Protein AF-A0A7S4L7W8-F1 (afdb_monomer_lite)

Organism: Guillardia theta (NCBI:txid55529)

Radius of gyration: 20.81 Å; chains: 1; bounding box: 38×52×57 Å

pLDDT: mean 88.27, std 12.16, range [54.72, 97.62]

InterPro domains:
  IPR029052 Metallo-dependent phosphatase-like [G3DSA:3.60.21.10] (4-66)
  IPR029052 Metallo-dependent phosphatase-like [SSF56300] (5-104)

Structure (mmCIF, N/CA/C/O backbone):
data_AF-A0A7S4L7W8-F1
#
_entry.id   AF-A0A7S4L7W8-F1
#
loop_
_atom_site.group_PDB
_atom_site.id
_atom_site.type_symbol
_atom_site.label_atom_id
_atom_site.label_alt_id
_atom_site.label_comp_id
_atom_site.label_asym_id
_atom_site.label_entity_id
_atom_site.label_seq_id
_atom_site.pdbx_PDB_ins_code
_atom_site.Cartn_x
_atom_site.Cartn_y
_atom_site.Cartn_z
_atom_site.occupancy
_atom_site.B_iso_or_equiv
_atom_site.auth_seq_id
_atom_site.auth_comp_id
_atom_site.auth_asym_id
_atom_site.auth_atom_id
_atom_site.pdbx_PDB_model_num
ATOM 1 N N . ALA A 1 1 ? -21.582 14.129 25.337 1.00 59.06 1 ALA A N 1
ATOM 2 C CA . ALA A 1 1 ? -20.144 13.878 25.137 1.00 59.06 1 ALA A CA 1
ATOM 3 C C . ALA A 1 1 ? -19.888 13.841 23.642 1.00 59.06 1 ALA A C 1
ATOM 5 O O . ALA A 1 1 ? -20.719 13.287 22.929 1.00 59.06 1 ALA A O 1
ATOM 6 N N . ASP A 1 2 ? -18.799 14.449 23.181 1.00 71.62 2 ASP A N 1
ATOM 7 C CA . ASP A 1 2 ? -18.376 14.362 21.783 1.00 71.62 2 ASP A CA 1
ATOM 8 C C . ASP A 1 2 ? -17.737 12.982 21.567 1.00 71.62 2 ASP A C 1
ATOM 10 O O . ASP A 1 2 ? -16.686 12.681 22.136 1.00 71.62 2 ASP A O 1
ATOM 14 N N . ILE A 1 3 ? -18.416 12.107 20.824 1.00 76.69 3 ILE A N 1
ATOM 15 C CA . ILE A 1 3 ? -17.947 10.745 20.534 1.00 76.69 3 ILE A CA 1
ATOM 16 C C . ILE A 1 3 ? -17.261 10.769 19.157 1.00 76.69 3 ILE A C 1
ATOM 18 O O . ILE A 1 3 ? -17.873 11.263 18.204 1.00 76.69 3 ILE A O 1
ATOM 22 N N . PRO A 1 4 ? -16.014 10.275 19.021 1.00 86.19 4 PRO A N 1
ATOM 23 C CA . PRO A 1 4 ? -15.338 10.199 17.728 1.00 86.19 4 PRO A CA 1
ATOM 24 C C . PRO A 1 4 ? -16.124 9.333 16.735 1.00 86.19 4 PRO A C 1
ATOM 26 O O . PRO A 1 4 ? -16.755 8.345 17.110 1.00 86.19 4 PRO A O 1
ATOM 29 N N . VAL A 1 5 ? -16.076 9.700 15.453 1.00 89.56 5 VAL A N 1
ATOM 30 C CA . VAL A 1 5 ? -16.784 8.974 14.390 1.00 89.56 5 VAL A CA 1
ATOM 31 C C . VAL A 1 5 ? -15.781 8.189 13.558 1.00 89.56 5 VAL A C 1
ATOM 33 O O . VAL A 1 5 ? -14.915 8.782 12.915 1.00 89.56 5 VAL A O 1
ATOM 36 N N . TYR A 1 6 ? -15.944 6.868 13.524 1.00 92.81 6 TYR A N 1
ATOM 37 C CA . TYR A 1 6 ? -15.189 5.956 12.665 1.00 92.81 6 TYR A CA 1
ATOM 38 C C . TYR A 1 6 ? -16.113 5.417 11.577 1.00 92.81 6 TYR A C 1
ATOM 40 O O . TYR A 1 6 ? -17.216 4.961 11.876 1.00 92.81 6 TYR A O 1
ATOM 48 N N . THR A 1 7 ? -15.705 5.495 10.312 1.00 92.94 7 THR A N 1
ATOM 49 C CA . THR A 1 7 ? -16.585 5.155 9.184 1.00 92.94 7 THR A CA 1
ATOM 50 C C . THR A 1 7 ? -15.833 4.522 8.010 1.00 92.94 7 THR A C 1
ATOM 52 O O . THR A 1 7 ? -14.621 4.678 7.872 1.00 92.94 7 THR A O 1
ATOM 55 N N . GLY A 1 8 ? -16.566 3.790 7.167 1.00 91.25 8 GLY A N 1
ATOM 56 C CA . GLY A 1 8 ? -16.086 3.201 5.912 1.00 91.25 8 GLY A CA 1
ATOM 57 C C . GLY A 1 8 ? -16.386 4.083 4.692 1.00 91.25 8 GLY A C 1
ATOM 58 O O . GLY A 1 8 ? -16.549 5.289 4.835 1.00 91.25 8 GLY A O 1
ATOM 59 N N . HIS A 1 9 ? -16.510 3.472 3.507 1.00 91.69 9 HIS A N 1
ATOM 60 C CA . HIS A 1 9 ? -16.715 4.083 2.174 1.00 91.69 9 HIS A CA 1
ATOM 61 C C . HIS A 1 9 ? -15.433 4.475 1.427 1.00 91.69 9 HIS A C 1
ATOM 63 O O . HIS A 1 9 ? -15.219 3.990 0.319 1.00 91.69 9 HIS A O 1
ATOM 69 N N . TYR A 1 10 ? -14.553 5.289 2.016 1.00 92.25 10 TYR A N 1
ATOM 70 C CA . TYR A 1 10 ? -13.229 5.520 1.425 1.00 92.25 10 TYR A CA 1
ATOM 71 C C . TYR A 1 10 ? -12.262 4.412 1.830 1.00 92.25 10 TYR A C 1
ATOM 73 O O . TYR A 1 10 ? -12.216 4.022 2.993 1.00 92.25 10 TYR A O 1
ATOM 81 N N . HIS A 1 11 ? -11.492 3.915 0.861 1.00 94.19 11 HIS A N 1
ATOM 82 C CA . HIS A 1 11 ? -10.579 2.785 1.059 1.00 94.19 11 HIS A CA 1
ATOM 83 C C . HIS A 1 11 ? -9.226 3.209 1.635 1.00 94.19 11 HIS A C 1
ATOM 85 O O . HIS A 1 11 ? -8.558 2.414 2.298 1.00 94.19 11 HIS A O 1
ATOM 91 N N . ARG A 1 12 ? -8.848 4.474 1.432 1.00 93.44 12 ARG A N 1
ATOM 92 C CA . ARG A 1 12 ? -7.691 5.082 2.077 1.00 93.44 12 ARG A CA 1
ATOM 93 C C . ARG A 1 12 ? -8.033 5.445 3.522 1.00 93.44 12 ARG A C 1
ATOM 95 O O . ARG A 1 12 ? -8.962 6.236 3.726 1.00 93.44 12 ARG A O 1
ATOM 102 N N . PRO A 1 13 ? -7.279 4.951 4.513 1.00 93.44 13 PRO A N 1
ATOM 103 C CA . PRO A 1 13 ? -7.436 5.427 5.874 1.00 93.44 13 PRO A CA 1
ATOM 104 C C . PRO A 1 13 ? -7.033 6.904 5.988 1.00 93.44 13 PRO A C 1
ATOM 106 O O . PRO A 1 13 ? -5.972 7.314 5.513 1.00 93.44 13 PRO A O 1
ATOM 109 N N . GLN A 1 14 ? -7.891 7.731 6.586 1.00 92.12 14 GLN A N 1
ATOM 110 C CA . GLN A 1 14 ? -7.652 9.174 6.706 1.00 92.12 14 GLN A CA 1
ATOM 111 C C . GLN A 1 14 ? -8.498 9.814 7.808 1.00 92.12 14 GLN A C 1
ATOM 113 O O . GLN A 1 14 ? -9.630 9.405 8.063 1.00 92.12 14 GLN A O 1
ATOM 118 N N . LYS A 1 15 ? -7.965 10.866 8.435 1.00 90.56 15 LYS A N 1
ATOM 119 C CA . LYS A 1 15 ? -8.682 11.689 9.418 1.00 90.56 15 LYS A CA 1
ATOM 120 C C . LYS A 1 15 ? -9.109 12.994 8.757 1.00 90.56 15 LYS A C 1
ATOM 122 O O . LYS A 1 15 ? -8.267 13.733 8.253 1.00 90.56 15 LYS A O 1
ATOM 127 N N . LEU A 1 16 ? -10.408 13.272 8.768 1.00 87.06 16 LEU A N 1
ATOM 128 C CA . LEU A 1 16 ? -10.965 14.551 8.352 1.00 87.06 16 LEU A CA 1
ATOM 129 C C . LEU A 1 16 ? -11.270 15.386 9.589 1.00 87.06 16 LEU A C 1
ATOM 131 O O . LEU A 1 16 ? -12.006 14.963 10.482 1.00 87.06 16 LEU A O 1
ATOM 135 N N . TRP A 1 17 ? -10.714 16.588 9.611 1.00 78.19 17 TRP A N 1
ATOM 136 C CA . TRP A 1 17 ? -11.044 17.605 10.596 1.00 78.19 17 TRP A CA 1
ATOM 137 C C . TRP A 1 17 ? -12.116 18.514 10.000 1.00 78.19 17 TRP A C 1
ATOM 139 O O . TRP A 1 17 ? -12.048 18.851 8.815 1.00 78.19 17 TRP A O 1
ATOM 149 N N . GLY A 1 18 ? -13.118 18.882 10.802 1.00 65.31 18 GLY A N 1
ATOM 150 C CA . GLY A 1 18 ? -14.121 19.861 10.387 1.00 65.31 18 GLY A CA 1
ATOM 151 C C . GLY A 1 18 ? -13.451 21.163 9.937 1.00 65.31 18 GLY A C 1
ATOM 152 O O . GLY A 1 18 ? -12.423 21.569 10.483 1.00 65.31 18 GLY A O 1
ATOM 153 N N . THR A 1 19 ? -14.009 21.820 8.920 1.00 56.47 19 THR A N 1
ATOM 154 C CA . THR A 1 19 ? -13.596 23.186 8.568 1.00 56.47 19 THR A CA 1
ATOM 155 C C . THR A 1 19 ? -14.124 24.165 9.620 1.00 56.47 19 THR A C 1
ATOM 157 O O . THR A 1 19 ? -15.011 23.823 10.396 1.00 56.47 19 THR A O 1
ATOM 160 N N . ALA A 1 20 ? -13.636 25.409 9.644 1.00 54.72 20 ALA A N 1
ATOM 161 C CA . ALA A 1 20 ? -14.090 26.435 10.596 1.00 54.72 20 ALA A CA 1
ATOM 162 C C . ALA A 1 20 ? -15.618 26.711 10.572 1.00 54.72 20 ALA A C 1
ATOM 164 O O . ALA A 1 20 ? -16.141 27.348 11.484 1.00 54.72 20 ALA A O 1
ATOM 165 N N . HIS A 1 21 ? -16.333 26.229 9.548 1.00 54.75 21 HIS A N 1
ATOM 166 C CA . HIS A 1 21 ? -17.791 26.316 9.412 1.00 54.75 21 HIS A CA 1
ATOM 167 C C . HIS A 1 21 ? -18.535 25.023 9.793 1.00 54.75 21 HIS A C 1
ATOM 169 O O . HIS A 1 21 ? -19.767 25.016 9.825 1.00 54.75 21 HIS A O 1
ATOM 175 N N . ASP A 1 22 ? -17.822 23.935 10.087 1.00 58.97 22 ASP A N 1
ATOM 176 C CA . ASP A 1 22 ? -18.409 22.693 10.573 1.00 58.97 22 ASP A CA 1
ATOM 177 C C . ASP A 1 22 ? -18.677 22.809 12.080 1.00 58.97 22 ASP A C 1
ATOM 179 O O . ASP A 1 22 ? -17.795 23.112 12.882 1.00 58.97 22 ASP A O 1
ATOM 183 N N . ARG A 1 23 ? -19.928 22.574 12.486 1.00 57.53 23 ARG A N 1
ATOM 184 C CA . ARG A 1 23 ? -20.319 22.566 13.905 1.00 57.53 23 ARG A CA 1
ATOM 185 C C . ARG A 1 23 ? -19.782 21.337 14.648 1.00 57.53 23 ARG A C 1
ATOM 187 O O . ARG A 1 23 ? -19.883 21.287 15.874 1.00 57.53 23 ARG A O 1
ATOM 194 N N . ARG A 1 24 ? -19.223 20.350 13.936 1.00 58.69 24 ARG A N 1
ATOM 195 C CA . ARG A 1 24 ? -18.537 19.195 14.527 1.00 58.69 24 ARG A CA 1
ATOM 196 C C . ARG A 1 24 ? -17.161 19.620 15.031 1.00 58.69 24 ARG A C 1
ATOM 198 O O . ARG A 1 24 ? -16.268 19.931 14.252 1.00 58.69 24 ARG A O 1
ATOM 205 N N . ARG A 1 25 ? -16.973 19.579 16.350 1.00 63.00 25 ARG A N 1
ATOM 206 C CA . ARG A 1 25 ? -15.669 19.818 16.994 1.00 63.00 25 ARG A CA 1
ATOM 207 C C . ARG A 1 25 ? -14.726 18.612 16.947 1.00 63.00 25 ARG A C 1
ATOM 209 O O . ARG A 1 25 ? -13.608 18.709 17.442 1.00 63.00 25 ARG A O 1
ATOM 216 N N . PHE A 1 26 ? -15.166 17.480 16.402 1.00 66.75 26 PHE A N 1
ATOM 217 C CA . PHE A 1 26 ? -14.472 16.199 16.518 1.00 66.75 26 PHE A CA 1
ATOM 218 C C . PHE A 1 26 ? -14.118 15.598 15.149 1.00 66.75 26 PHE A C 1
ATOM 220 O O . PHE A 1 26 ? -14.882 15.753 14.193 1.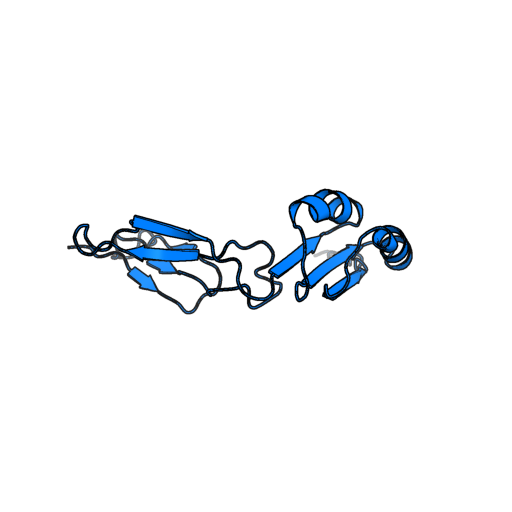00 66.75 26 PHE A O 1
ATOM 227 N N . PRO A 1 27 ? -12.959 14.918 15.042 1.00 77.94 27 PRO A N 1
ATOM 228 C CA . PRO A 1 27 ? -12.493 14.341 13.788 1.00 77.94 27 PRO A CA 1
ATOM 229 C C . PRO A 1 27 ? -13.362 13.154 13.355 1.00 77.94 27 PRO A C 1
ATOM 231 O O . PRO A 1 27 ? -13.755 12.320 14.174 1.00 77.94 27 PRO A O 1
ATOM 234 N N . VAL A 1 28 ? -13.614 13.055 12.049 1.00 88.25 28 VAL A N 1
ATOM 235 C CA . VAL A 1 28 ? -14.146 11.843 11.412 1.00 88.25 28 VAL A CA 1
ATOM 236 C C . VAL A 1 28 ? -12.961 11.040 10.888 1.00 88.25 28 VAL A C 1
ATOM 238 O O . VAL A 1 28 ? -12.174 11.554 10.094 1.00 88.25 28 VAL A O 1
ATOM 241 N N . GLN A 1 29 ? -12.825 9.784 11.302 1.00 92.38 29 GLN A N 1
ATOM 242 C CA . GLN A 1 29 ? -11.791 8.882 10.806 1.00 92.38 29 GLN A CA 1
ATOM 243 C C . GLN A 1 29 ? -12.397 7.868 9.836 1.00 92.38 29 GLN A C 1
ATOM 245 O O . GLN A 1 29 ? -13.213 7.027 10.210 1.00 92.38 29 GLN A O 1
ATOM 250 N N . TYR A 1 30 ? -11.964 7.932 8.581 1.00 94.50 30 TYR A N 1
ATOM 251 C CA . TYR A 1 30 ? -12.167 6.845 7.636 1.00 94.50 30 TYR A CA 1
ATOM 252 C C . TYR A 1 30 ? -11.169 5.739 7.949 1.00 94.50 30 TYR A C 1
ATOM 254 O O . TYR A 1 30 ? -9.961 5.985 7.957 1.00 94.50 30 TYR A O 1
ATOM 262 N N . VAL A 1 31 ? -11.674 4.537 8.224 1.00 94.81 31 VAL A N 1
ATOM 263 C CA . VAL A 1 31 ? -10.833 3.384 8.590 1.00 94.81 31 VAL A CA 1
ATOM 264 C C . VAL A 1 31 ? -10.173 2.725 7.382 1.00 94.81 31 VAL A C 1
ATOM 266 O O . VAL A 1 31 ? -9.157 2.061 7.535 1.00 94.81 31 VAL A O 1
ATOM 269 N N . GLY A 1 32 ? -10.698 2.960 6.179 1.00 94.88 32 GLY A N 1
ATOM 270 C CA . GLY A 1 32 ? -10.194 2.333 4.966 1.00 94.88 32 GLY A CA 1
ATOM 271 C C . GLY A 1 32 ? -10.731 0.921 4.739 1.00 94.88 32 GLY A C 1
ATOM 272 O O . GLY A 1 32 ? -11.576 0.412 5.477 1.00 94.88 32 GLY A O 1
ATOM 273 N N . SER A 1 33 ? -10.249 0.293 3.672 1.00 95.06 33 SER A N 1
ATOM 274 C CA . SER A 1 33 ? -10.443 -1.132 3.405 1.00 95.06 33 SER A CA 1
ATOM 275 C C . SER A 1 33 ? -9.423 -1.976 4.189 1.00 95.06 33 SER A C 1
ATOM 277 O O . SER A 1 33 ? -8.335 -1.491 4.498 1.00 95.06 33 SER A O 1
ATOM 279 N N . PRO A 1 34 ? -9.715 -3.260 4.469 1.00 94.19 34 PRO A N 1
ATOM 280 C CA . PRO A 1 34 ? -8.790 -4.136 5.200 1.00 94.19 34 PRO A CA 1
ATOM 281 C C . PRO A 1 34 ? -7.571 -4.584 4.370 1.00 94.19 34 PRO A C 1
ATOM 283 O O . PRO A 1 34 ? -6.615 -5.128 4.914 1.00 94.19 34 PRO A O 1
ATOM 286 N N . TYR A 1 35 ? -7.608 -4.379 3.052 1.00 95.12 35 TYR A N 1
ATOM 287 C CA . TYR A 1 35 ? -6.516 -4.626 2.109 1.00 95.12 35 TYR A CA 1
ATOM 288 C C . TYR A 1 35 ? -6.583 -3.630 0.950 1.00 95.12 35 TYR A C 1
ATOM 290 O O . TYR A 1 35 ? -7.601 -2.963 0.746 1.00 95.12 35 TYR A O 1
ATOM 298 N N . GLN A 1 36 ? -5.502 -3.522 0.181 1.00 96.12 36 GLN A N 1
ATOM 299 C CA . GLN A 1 36 ? -5.442 -2.639 -0.983 1.00 96.12 36 GLN A CA 1
ATOM 300 C C . GLN A 1 36 ? -6.311 -3.198 -2.112 1.00 96.12 36 GLN A C 1
ATOM 302 O O . GLN A 1 36 ? -6.067 -4.294 -2.621 1.00 96.12 36 GLN A O 1
ATOM 307 N N . THR A 1 37 ? -7.334 -2.450 -2.518 1.00 94.44 37 THR A N 1
ATOM 308 C CA . THR A 1 37 ? -8.281 -2.923 -3.542 1.00 94.44 37 THR A CA 1
ATOM 309 C C . THR A 1 37 ? -7.863 -2.548 -4.960 1.00 94.44 37 THR A C 1
ATOM 311 O O . THR A 1 37 ? -8.303 -3.167 -5.929 1.00 94.44 37 THR A O 1
ATOM 314 N N . SER A 1 38 ? -6.993 -1.547 -5.092 1.00 94.88 38 SER A N 1
ATOM 315 C CA . SER A 1 38 ? -6.596 -0.964 -6.368 1.00 94.88 38 SER A CA 1
ATOM 316 C C . SER A 1 38 ? -5.156 -0.447 -6.347 1.00 94.88 38 SER A C 1
ATOM 318 O O . SER A 1 38 ? -4.573 -0.208 -5.292 1.00 94.88 38 SER A O 1
ATOM 320 N N . MET A 1 39 ? -4.591 -0.207 -7.536 1.00 95.88 39 MET A N 1
ATOM 321 C CA . MET A 1 39 ? -3.235 0.339 -7.682 1.00 95.88 39 MET A CA 1
ATOM 322 C C . MET A 1 39 ? -3.098 1.771 -7.136 1.00 95.88 39 MET A C 1
ATOM 324 O O . MET A 1 39 ? -2.002 2.177 -6.768 1.00 95.88 39 MET A O 1
ATOM 328 N N . SER A 1 40 ? -4.188 2.545 -7.044 1.00 94.75 40 SER A N 1
ATOM 329 C CA . SER A 1 40 ? -4.150 3.883 -6.431 1.00 94.75 40 SER A CA 1
ATOM 330 C C . SER A 1 40 ? -3.881 3.853 -4.927 1.00 94.75 40 SER A C 1
ATOM 332 O O . SER A 1 40 ? -3.505 4.875 -4.367 1.00 94.75 40 SER A O 1
ATOM 334 N N . GLU A 1 41 ? -4.047 2.691 -4.295 1.00 95.81 41 GLU A N 1
ATOM 335 C CA . GLU A 1 41 ? -3.744 2.457 -2.881 1.00 95.81 41 GLU A CA 1
ATOM 336 C C . GLU A 1 41 ? -2.357 1.821 -2.689 1.00 95.81 41 GLU A C 1
ATOM 338 O O . GLU A 1 41 ? -2.059 1.296 -1.617 1.00 95.81 41 GLU A O 1
ATOM 343 N N . ALA A 1 42 ? -1.513 1.806 -3.727 1.00 95.81 42 ALA A N 1
ATOM 344 C CA . ALA A 1 42 ? -0.171 1.252 -3.624 1.00 95.81 42 ALA A CA 1
ATOM 345 C C . ALA A 1 42 ? 0.614 1.915 -2.490 1.00 95.81 42 ALA A C 1
ATOM 347 O O . ALA A 1 42 ? 0.594 3.138 -2.333 1.00 95.81 42 ALA A O 1
ATOM 348 N N . HIS A 1 43 ? 1.337 1.088 -1.735 1.00 94.19 43 HIS A N 1
ATOM 349 C CA . HIS A 1 43 ? 2.081 1.479 -0.530 1.00 94.19 43 HIS A CA 1
ATOM 350 C C . HIS A 1 43 ? 1.233 1.994 0.643 1.00 94.19 43 HIS A C 1
ATOM 352 O O . HIS A 1 43 ? 1.815 2.408 1.641 1.00 94.19 43 HIS A O 1
ATOM 358 N N . GLU A 1 44 ? -0.102 1.993 0.566 1.00 94.25 44 GLU A N 1
ATOM 359 C CA . GLU A 1 44 ? -0.924 2.380 1.715 1.00 94.25 44 GLU A CA 1
ATOM 360 C C . GLU A 1 44 ? -0.903 1.296 2.792 1.00 94.25 44 GLU A C 1
ATOM 362 O O . GLU A 1 44 ? -1.249 0.138 2.527 1.00 94.25 44 GLU A O 1
ATOM 367 N N . ASP A 1 45 ? -0.571 1.706 4.014 1.00 93.25 45 ASP A N 1
ATOM 368 C CA . ASP A 1 45 ? -0.731 0.882 5.204 1.00 93.25 45 ASP A CA 1
ATOM 369 C C . ASP A 1 45 ? -2.220 0.708 5.516 1.00 93.25 45 ASP A C 1
ATOM 371 O O . ASP A 1 45 ? -2.994 1.671 5.542 1.00 93.25 45 ASP A O 1
ATOM 375 N N . LYS A 1 46 ? -2.628 -0.539 5.750 1.00 94.81 46 LYS A N 1
ATOM 376 C CA . LYS A 1 46 ? -3.985 -0.891 6.174 1.00 94.81 46 LYS A CA 1
ATOM 377 C C . LYS A 1 46 ? -3.947 -1.351 7.623 1.00 94.81 46 LYS A C 1
ATOM 379 O O . LYS A 1 46 ? -2.954 -1.927 8.066 1.00 94.81 46 LYS A O 1
ATOM 384 N N . PHE A 1 47 ? -5.019 -1.100 8.363 1.00 95.88 47 PHE A N 1
ATOM 385 C CA . PHE A 1 47 ? -5.076 -1.410 9.786 1.00 95.88 47 PHE A CA 1
ATOM 386 C C . PHE A 1 47 ? -6.493 -1.721 10.256 1.00 95.88 47 PHE A C 1
ATOM 388 O O . PHE A 1 47 ? -7.482 -1.251 9.692 1.00 95.88 47 PHE A O 1
ATOM 395 N N . LEU A 1 48 ? -6.569 -2.484 11.341 1.00 95.62 48 LEU A N 1
ATOM 396 C CA . LEU A 1 48 ? -7.766 -2.649 12.150 1.00 95.62 48 LEU A CA 1
ATOM 397 C C . LEU A 1 48 ? -7.641 -1.754 13.387 1.00 95.62 48 LEU A C 1
ATOM 399 O O . LEU A 1 48 ? -6.618 -1.778 14.067 1.00 95.62 48 LEU A O 1
ATOM 403 N N . LEU A 1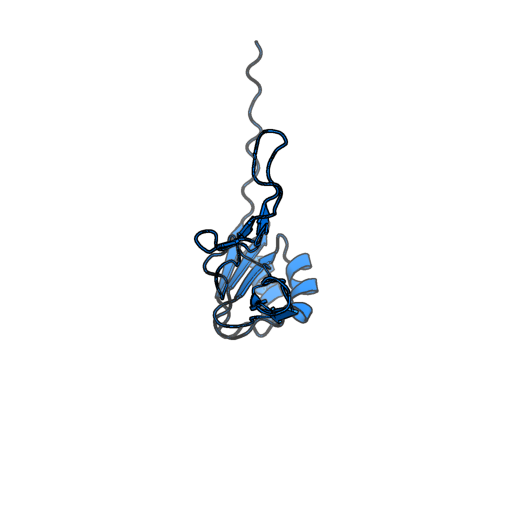 49 ? -8.681 -0.978 13.689 1.00 96.06 49 LEU A N 1
ATOM 404 C CA . LEU A 1 49 ? -8.716 -0.150 14.894 1.00 96.06 49 LEU A CA 1
ATOM 405 C C . LEU A 1 49 ? -9.371 -0.906 16.048 1.00 96.06 49 LEU A C 1
ATOM 407 O O . LEU A 1 49 ? -10.507 -1.368 15.924 1.00 96.06 49 LEU A O 1
ATOM 411 N N . VAL A 1 50 ? -8.687 -0.956 17.188 1.00 97.12 50 VAL A N 1
ATOM 412 C CA . VAL A 1 50 ? -9.262 -1.401 18.460 1.00 97.12 50 VAL A CA 1
ATOM 413 C C . VAL A 1 50 ? -9.717 -0.166 19.229 1.00 97.12 50 VAL A C 1
ATOM 415 O O . VAL A 1 50 ? -8.927 0.747 19.479 1.00 97.12 50 VAL A O 1
ATOM 418 N N . LEU A 1 51 ? -11.000 -0.114 19.587 1.00 95.50 51 LEU A N 1
ATOM 419 C CA . LEU A 1 51 ? -11.604 1.025 20.282 1.00 95.50 51 LEU A CA 1
ATOM 420 C C . LEU A 1 51 ? -11.955 0.655 21.722 1.00 95.50 51 LEU A C 1
ATOM 422 O O . LEU A 1 51 ? -12.509 -0.414 21.977 1.00 95.50 51 LEU A O 1
ATOM 426 N N . ASN A 1 52 ? -11.705 1.572 22.657 1.00 95.19 52 ASN A N 1
ATOM 427 C CA . ASN A 1 52 ? -11.976 1.340 24.073 1.00 95.19 52 ASN A CA 1
ATOM 428 C C . ASN A 1 52 ? -13.245 2.071 24.539 1.00 95.19 52 ASN A C 1
ATOM 430 O O . ASN A 1 52 ? -13.260 3.295 24.687 1.00 95.19 52 ASN A O 1
ATOM 434 N N . ALA A 1 53 ? -14.304 1.311 24.829 1.00 93.44 53 ALA A N 1
ATOM 435 C CA . ALA A 1 53 ? -15.589 1.850 25.280 1.00 93.44 53 ALA A CA 1
ATOM 436 C C . ALA A 1 53 ? -15.494 2.621 26.613 1.00 93.44 53 ALA A C 1
ATOM 438 O O . ALA A 1 53 ? -16.154 3.645 26.784 1.00 93.44 53 ALA A O 1
ATOM 439 N N . ASN A 1 54 ? -14.621 2.187 27.529 1.00 95.06 54 ASN A N 1
ATOM 440 C CA . ASN A 1 54 ? -14.411 2.83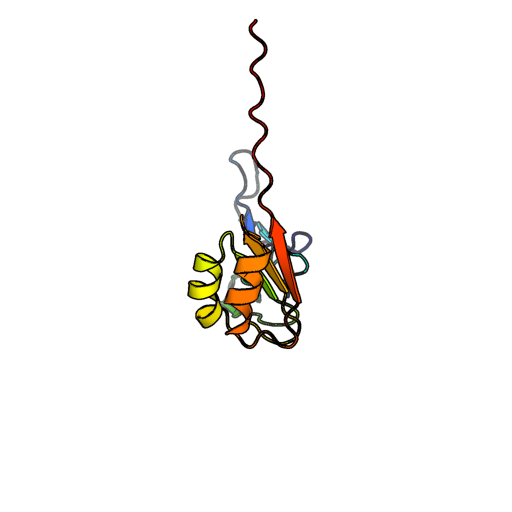8 28.828 1.00 95.06 54 ASN A CA 1
ATOM 441 C C . ASN A 1 54 ? -13.631 4.158 28.705 1.00 95.06 54 ASN A C 1
ATOM 443 O O . ASN A 1 54 ? -13.634 4.966 29.631 1.00 95.06 54 ASN A O 1
ATOM 447 N N . LYS A 1 55 ? -12.980 4.392 27.559 1.00 90.75 55 LYS A N 1
ATOM 448 C CA . LYS A 1 55 ? -12.246 5.621 27.228 1.00 90.75 55 LYS A CA 1
ATOM 449 C C . LYS A 1 55 ? -12.957 6.424 26.133 1.00 90.75 55 LYS A C 1
ATOM 451 O O . LYS A 1 55 ? -12.311 7.020 25.281 1.00 90.75 55 LYS A O 1
ATOM 456 N N . ASN A 1 56 ? -14.293 6.442 26.133 1.00 90.44 56 ASN A N 1
ATOM 457 C CA . ASN A 1 56 ? -15.098 7.203 25.164 1.00 90.44 56 ASN A CA 1
ATOM 458 C C . ASN A 1 56 ? -14.789 6.837 23.696 1.00 90.44 56 ASN A C 1
ATOM 460 O O . ASN A 1 56 ? -14.713 7.707 22.830 1.00 90.44 56 ASN A O 1
ATOM 464 N N . TRP A 1 57 ? -14.592 5.542 23.429 1.00 91.12 57 TRP A N 1
ATOM 465 C CA . TRP A 1 57 ? -14.327 4.987 22.096 1.00 91.12 57 TRP A CA 1
ATOM 466 C C . TRP A 1 57 ? -13.061 5.522 21.415 1.00 91.12 57 TRP A C 1
ATOM 468 O O . TRP A 1 57 ? -12.970 5.514 20.192 1.00 91.12 57 TRP A O 1
ATOM 478 N N . THR A 1 58 ? -12.063 5.968 22.180 1.00 91.06 58 THR A N 1
ATOM 479 C CA . THR A 1 58 ? -10.747 6.311 21.624 1.00 91.06 58 THR A CA 1
ATOM 480 C C . THR A 1 58 ? -10.030 5.079 21.075 1.00 91.06 58 THR A C 1
ATOM 482 O O . THR A 1 58 ? -10.193 3.980 21.614 1.00 91.06 58 THR A O 1
ATOM 485 N N . VAL A 1 59 ? -9.183 5.283 20.061 1.00 94.00 59 VAL A N 1
ATOM 486 C CA . VAL A 1 59 ? -8.280 4.245 19.539 1.00 94.00 59 VAL A CA 1
ATOM 487 C C . VAL A 1 59 ? -7.305 3.827 20.635 1.00 94.00 59 VAL A C 1
ATOM 489 O O . VAL A 1 59 ? -6.568 4.659 21.164 1.00 94.00 59 VAL A O 1
ATOM 492 N N . GLU A 1 60 ? -7.326 2.547 20.980 1.00 96.81 60 GLU A N 1
ATOM 493 C CA . GLU A 1 60 ? -6.385 1.925 21.910 1.00 96.81 60 GLU A CA 1
ATOM 494 C C . GLU A 1 60 ? -5.212 1.289 21.165 1.00 96.81 60 GLU A C 1
ATOM 496 O O . GLU A 1 60 ? -4.080 1.362 21.636 1.00 96.81 60 GLU A O 1
ATOM 501 N N . GLU A 1 61 ? -5.473 0.735 19.980 1.00 97.44 61 GLU A N 1
ATOM 502 C CA . GLU A 1 61 ? -4.470 0.076 19.150 1.00 97.44 61 GLU A CA 1
ATOM 503 C C . GLU A 1 61 ? -4.828 0.187 17.661 1.00 97.44 61 GLU A C 1
ATOM 505 O O . GLU A 1 61 ? -6.004 0.156 17.282 1.00 97.44 61 GLU A O 1
ATOM 510 N N . GLU A 1 62 ? -3.799 0.295 16.821 1.00 96.56 62 GLU A N 1
ATOM 511 C CA . GLU A 1 62 ? -3.891 0.105 15.373 1.00 96.56 62 GLU A CA 1
ATOM 512 C C . GLU A 1 62 ? -3.131 -1.179 15.024 1.00 96.56 62 GLU A C 1
ATOM 514 O O . GLU A 1 62 ? -1.907 -1.227 15.137 1.00 96.56 62 GLU A O 1
ATOM 519 N N . ILE A 1 63 ? -3.849 -2.229 14.623 1.00 96.69 63 ILE A N 1
ATOM 520 C CA . ILE A 1 63 ? -3.254 -3.519 14.258 1.00 96.69 63 ILE A CA 1
ATOM 521 C C . ILE A 1 63 ? -2.955 -3.496 12.754 1.00 96.69 63 ILE A C 1
ATOM 523 O O . ILE A 1 63 ? -3.910 -3.448 11.967 1.00 96.69 63 ILE A O 1
ATOM 527 N N . PRO A 1 64 ? -1.680 -3.543 12.317 1.00 94.81 64 PRO A N 1
ATOM 528 C CA . PRO A 1 64 ? -1.341 -3.538 10.898 1.00 94.81 64 PRO A CA 1
ATOM 529 C C . PRO A 1 64 ? -1.912 -4.761 10.180 1.00 94.81 64 PRO A C 1
ATOM 531 O O . PRO A 1 64 ? -1.788 -5.895 10.642 1.00 94.81 64 PRO A O 1
ATOM 534 N N . MET A 1 65 ? -2.510 -4.533 9.015 1.00 92.62 65 MET A N 1
ATOM 535 C CA . MET A 1 65 ? -3.082 -5.577 8.176 1.00 92.62 65 MET A CA 1
ATOM 536 C C . MET A 1 65 ? -2.239 -5.764 6.920 1.00 92.62 65 MET A C 1
ATOM 538 O O . MET A 1 65 ? -2.179 -4.897 6.052 1.00 92.62 65 MET A O 1
ATOM 542 N N . GLN A 1 66 ? -1.626 -6.939 6.807 1.00 87.12 66 GLN A N 1
ATOM 543 C CA . GLN A 1 66 ? -0.911 -7.382 5.610 1.00 87.12 66 GLN A CA 1
ATOM 544 C C . GLN A 1 66 ? -1.620 -8.596 5.010 1.00 87.12 66 GLN A C 1
ATOM 546 O O . GLN A 1 66 ? -1.064 -9.687 4.919 1.00 87.12 66 GLN A O 1
ATOM 551 N N . ILE A 1 67 ? -2.895 -8.414 4.663 1.00 88.88 67 ILE A N 1
ATOM 552 C CA . ILE A 1 67 ? -3.711 -9.460 4.044 1.00 88.88 67 ILE A CA 1
ATOM 553 C C . ILE A 1 67 ? -4.019 -9.121 2.588 1.00 88.88 67 ILE A C 1
ATOM 555 O O . ILE A 1 67 ? -4.105 -7.955 2.205 1.00 88.88 67 ILE A O 1
ATOM 559 N N . GLY A 1 68 ? -4.245 -10.161 1.788 1.00 89.75 68 GLY A N 1
ATOM 560 C CA . GLY A 1 68 ? -4.575 -10.015 0.376 1.00 89.75 68 GLY A CA 1
ATOM 561 C C . GLY A 1 68 ? -3.409 -9.502 -0.471 1.00 89.75 68 GLY A C 1
ATOM 562 O O . GLY A 1 68 ? -2.251 -9.522 -0.063 1.00 89.75 68 GLY A O 1
ATOM 563 N N . ARG A 1 69 ? -3.736 -9.073 -1.691 1.00 94.12 69 ARG A N 1
ATOM 564 C CA . ARG A 1 69 ? -2.771 -8.559 -2.668 1.00 94.12 69 ARG A CA 1
ATOM 565 C C . ARG A 1 69 ? -2.250 -7.185 -2.248 1.00 94.12 69 ARG A C 1
ATOM 567 O O . ARG A 1 69 ? -3.049 -6.266 -2.055 1.00 94.12 69 ARG A O 1
ATOM 574 N N . ARG A 1 70 ? -0.927 -7.014 -2.238 1.00 96.19 70 ARG A N 1
ATOM 575 C CA . ARG A 1 70 ? -0.267 -5.709 -2.118 1.00 96.19 70 ARG A CA 1
ATOM 576 C C . ARG A 1 70 ? 0.066 -5.147 -3.498 1.00 96.19 70 ARG A C 1
ATOM 578 O O . ARG A 1 70 ? 0.280 -5.877 -4.470 1.00 96.19 70 ARG A O 1
ATOM 585 N N . HIS A 1 71 ? 0.087 -3.829 -3.578 1.00 97.62 71 HIS A N 1
ATOM 586 C CA . HIS A 1 71 ? 0.353 -3.049 -4.770 1.00 97.62 71 HIS A CA 1
ATOM 587 C C . HIS A 1 71 ? 1.563 -2.154 -4.528 1.00 97.62 71 HIS A C 1
ATOM 589 O O . HIS A 1 71 ? 1.648 -1.443 -3.524 1.00 97.62 71 HIS A O 1
ATOM 595 N N . TYR A 1 72 ? 2.471 -2.160 -5.496 1.00 97.44 72 TYR A N 1
ATOM 596 C CA . TYR A 1 72 ? 3.680 -1.356 -5.481 1.00 97.44 72 TYR A CA 1
ATOM 597 C C . TYR A 1 72 ? 3.816 -0.586 -6.788 1.00 97.44 72 TYR A C 1
ATOM 599 O O . TYR A 1 72 ? 3.517 -1.097 -7.866 1.00 97.44 72 TYR A O 1
ATOM 607 N N . ILE A 1 73 ? 4.312 0.642 -6.692 1.00 97.44 73 ILE A N 1
ATOM 608 C CA . ILE A 1 73 ? 4.624 1.500 -7.837 1.00 97.44 73 ILE A CA 1
ATOM 609 C C . ILE A 1 73 ? 6.075 1.959 -7.736 1.00 97.44 73 ILE A C 1
ATOM 611 O O . ILE A 1 73 ? 6.462 2.509 -6.703 1.00 97.44 73 ILE A O 1
ATOM 615 N N . ALA A 1 74 ? 6.826 1.786 -8.824 1.00 96.81 74 ALA A N 1
ATOM 616 C CA . ALA A 1 74 ? 8.148 2.366 -9.046 1.00 96.81 74 ALA A CA 1
ATOM 617 C C . ALA A 1 74 ? 8.156 3.193 -10.346 1.00 96.81 74 ALA A C 1
ATOM 619 O O . ALA A 1 74 ? 7.560 2.808 -11.358 1.00 96.81 74 ALA A O 1
ATOM 620 N N . LYS A 1 75 ? 8.823 4.349 -10.326 1.00 94.81 75 LYS A N 1
ATOM 621 C CA . LYS A 1 75 ? 8.896 5.321 -11.435 1.00 94.81 75 LYS A CA 1
ATOM 622 C C . LYS A 1 75 ? 10.163 5.190 -12.283 1.00 94.81 75 LYS A C 1
ATOM 624 O O . LYS A 1 75 ? 10.320 5.921 -13.262 1.00 94.81 75 LYS A O 1
ATOM 629 N N . SER A 1 76 ? 11.071 4.310 -11.882 1.00 95.00 76 SER A N 1
ATOM 630 C CA . SER A 1 76 ? 12.253 3.921 -12.639 1.00 95.00 76 SER A CA 1
ATOM 631 C C . SER A 1 76 ? 12.672 2.505 -12.255 1.00 95.00 76 SER A C 1
ATOM 633 O O . SER A 1 76 ? 12.255 1.971 -11.223 1.00 95.00 76 SER A O 1
ATOM 635 N N . ILE A 1 77 ? 13.500 1.890 -13.100 1.00 95.31 77 ILE A N 1
ATOM 636 C CA . ILE A 1 77 ? 14.078 0.580 -12.803 1.00 95.31 77 ILE A CA 1
ATOM 637 C C . ILE A 1 77 ? 14.997 0.652 -11.580 1.00 95.31 77 ILE A C 1
ATOM 639 O O . ILE A 1 77 ? 14.921 -0.225 -10.732 1.00 95.31 77 ILE A O 1
ATOM 643 N N . ASP A 1 78 ? 15.789 1.717 -11.438 1.00 94.69 78 ASP A N 1
ATOM 644 C CA . ASP A 1 78 ? 16.705 1.874 -10.303 1.00 94.69 78 ASP A CA 1
ATOM 645 C C . ASP A 1 78 ? 15.937 1.983 -8.978 1.00 94.69 78 ASP A C 1
ATOM 647 O O . ASP A 1 78 ? 16.272 1.298 -8.016 1.00 94.69 78 ASP A O 1
ATOM 651 N N . GLU A 1 79 ? 14.825 2.734 -8.956 1.00 95.38 79 GLU A N 1
ATOM 652 C CA . GLU A 1 79 ? 13.945 2.809 -7.782 1.00 95.38 79 GLU A CA 1
ATOM 653 C C . GLU A 1 79 ? 13.385 1.431 -7.412 1.00 95.38 79 GLU A C 1
ATOM 655 O O . GLU A 1 79 ? 13.304 1.087 -6.231 1.00 95.38 79 GLU A O 1
ATOM 660 N N . LEU A 1 80 ? 12.977 0.639 -8.408 1.00 95.50 80 LEU A N 1
ATOM 661 C CA . LEU A 1 80 ? 12.486 -0.709 -8.153 1.00 95.50 80 LEU A CA 1
ATOM 662 C C . LEU A 1 80 ? 13.598 -1.590 -7.578 1.00 95.50 80 LEU A C 1
ATOM 664 O O . LEU A 1 80 ? 13.365 -2.255 -6.578 1.00 95.50 80 LEU A O 1
ATOM 668 N N . GLU A 1 81 ? 14.798 -1.579 -8.157 1.00 94.50 81 GLU A N 1
ATOM 669 C CA . GLU A 1 81 ? 15.923 -2.392 -7.681 1.00 94.50 81 GLU A CA 1
ATOM 670 C C . GLU A 1 81 ? 16.328 -2.068 -6.238 1.00 94.50 81 GLU A C 1
ATOM 672 O O . GLU A 1 81 ? 16.620 -2.983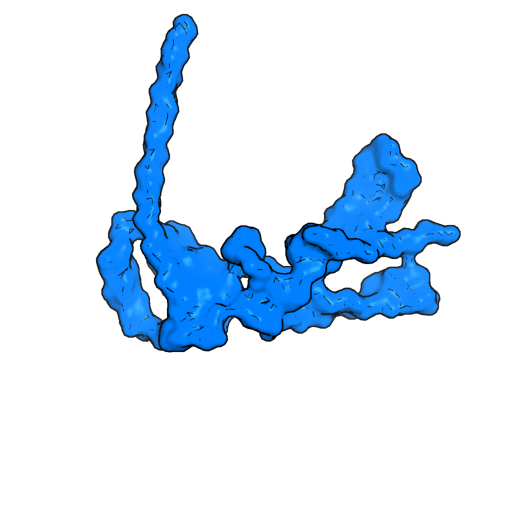 -5.469 1.00 94.50 81 GLU A O 1
ATOM 677 N N . GLU A 1 82 ? 16.293 -0.793 -5.851 1.00 94.00 82 GLU A N 1
ATOM 678 C CA . GLU A 1 82 ? 16.559 -0.367 -4.475 1.00 94.00 82 GLU A CA 1
ATOM 679 C C . GLU A 1 82 ? 15.462 -0.824 -3.507 1.00 94.00 82 GLU A C 1
ATOM 681 O O . GLU A 1 82 ? 15.739 -1.265 -2.389 1.00 94.00 82 GLU A O 1
ATOM 686 N N . LYS A 1 83 ? 14.194 -0.713 -3.917 1.00 95.00 83 LYS A N 1
ATOM 687 C CA . LYS A 1 83 ? 13.055 -0.934 -3.019 1.00 95.00 83 LYS A CA 1
ATOM 688 C C . LYS A 1 83 ? 12.590 -2.379 -2.947 1.00 95.00 83 LYS A C 1
ATOM 690 O O . LYS A 1 83 ? 11.993 -2.750 -1.942 1.00 95.00 83 LYS A O 1
ATOM 695 N N . ILE A 1 84 ? 12.857 -3.201 -3.958 1.00 93.56 84 ILE A N 1
ATOM 696 C CA . ILE A 1 84 ? 12.310 -4.561 -4.053 1.00 93.56 84 ILE A CA 1
ATOM 697 C C . ILE A 1 84 ? 12.747 -5.457 -2.891 1.00 93.56 84 ILE A C 1
ATOM 699 O O . ILE A 1 84 ? 11.952 -6.263 -2.416 1.00 93.56 84 ILE A O 1
ATOM 703 N N . LEU A 1 85 ? 13.964 -5.248 -2.376 1.00 89.88 85 LEU A N 1
ATOM 704 C CA . LEU A 1 85 ? 14.476 -5.942 -1.191 1.00 89.88 85 LEU A CA 1
ATOM 705 C C . LEU A 1 85 ? 13.734 -5.539 0.085 1.00 89.88 85 LEU A C 1
ATOM 707 O O . LEU A 1 85 ? 13.571 -6.359 0.974 1.00 89.88 85 LEU A O 1
ATOM 711 N N . LYS A 1 86 ? 13.272 -4.287 0.173 1.00 92.69 86 LYS A N 1
ATOM 712 C CA . LYS A 1 86 ? 12.486 -3.792 1.310 1.00 92.69 86 LYS A CA 1
ATOM 713 C C . LYS A 1 86 ? 11.009 -4.168 1.197 1.00 92.69 86 LYS A C 1
ATOM 715 O O . LYS A 1 86 ? 10.338 -4.346 2.206 1.00 92.69 86 LYS A O 1
ATOM 720 N N . TRP A 1 87 ? 10.476 -4.198 -0.021 1.00 93.38 87 TRP A N 1
ATOM 721 C CA . TRP A 1 87 ? 9.071 -4.514 -0.266 1.00 93.38 87 TRP A CA 1
ATOM 722 C C . TRP A 1 87 ? 8.756 -5.991 -0.074 1.00 93.38 87 TRP A C 1
ATOM 724 O O . TRP A 1 87 ? 7.612 -6.297 0.261 1.00 93.38 87 TRP A O 1
ATOM 734 N N . GLU A 1 88 ? 9.745 -6.863 -0.291 1.00 92.94 88 GLU A N 1
ATOM 735 C CA . GLU A 1 88 ? 9.616 -8.319 -0.175 1.00 92.94 88 GLU A CA 1
ATOM 736 C C . GLU A 1 88 ? 8.320 -8.822 -0.844 1.00 92.94 88 GLU A C 1
ATOM 738 O O . GLU A 1 88 ? 7.443 -9.389 -0.179 1.00 92.94 88 GLU A O 1
ATOM 743 N N . PRO A 1 89 ? 8.125 -8.531 -2.150 1.00 93.81 89 PRO A N 1
ATOM 744 C CA . PRO A 1 89 ? 6.894 -8.878 -2.845 1.00 93.81 89 PRO A CA 1
ATOM 745 C C . PRO A 1 89 ? 6.721 -10.397 -2.879 1.00 93.81 89 PRO A C 1
ATOM 747 O O . PRO A 1 89 ? 7.673 -11.143 -3.112 1.00 93.81 89 PRO A O 1
ATOM 750 N N . CYS A 1 90 ? 5.492 -10.853 -2.663 1.00 92.88 90 CYS A N 1
ATOM 751 C CA . CYS A 1 90 ? 5.164 -12.268 -2.582 1.00 92.88 90 CYS A CA 1
ATOM 752 C C . CYS A 1 90 ? 4.110 -12.661 -3.622 1.00 92.88 90 CYS A C 1
ATOM 754 O O . CYS A 1 90 ? 3.583 -11.834 -4.373 1.00 92.88 90 CYS A O 1
ATOM 756 N N . VAL A 1 91 ? 3.825 -13.961 -3.696 1.00 94.38 91 VAL A N 1
ATOM 757 C CA . VAL A 1 91 ? 2.864 -14.515 -4.652 1.00 94.38 91 VAL A CA 1
ATOM 758 C C . VAL A 1 91 ? 1.515 -13.804 -4.518 1.00 94.38 91 VAL A C 1
ATOM 760 O O . VAL A 1 91 ? 0.915 -13.775 -3.448 1.00 94.38 91 VAL A O 1
ATOM 763 N N . GLY A 1 92 ? 1.021 -13.268 -5.633 1.00 94.38 92 GLY A N 1
ATOM 764 C CA . GLY A 1 92 ? -0.248 -12.551 -5.714 1.00 94.38 92 GLY A CA 1
ATOM 765 C C . GLY A 1 92 ? -0.124 -11.028 -5.691 1.00 94.38 92 GLY A C 1
ATOM 766 O O . GLY A 1 92 ? -1.081 -10.376 -6.124 1.00 94.38 92 GLY A O 1
ATOM 767 N N . ASP A 1 93 ? 1.017 -10.471 -5.268 1.00 96.38 93 ASP A N 1
ATOM 768 C CA . ASP A 1 93 ? 1.285 -9.029 -5.287 1.00 96.38 93 ASP A CA 1
ATOM 769 C C . ASP A 1 93 ? 1.375 -8.479 -6.714 1.00 96.38 93 ASP A C 1
ATOM 771 O O . ASP A 1 93 ? 1.596 -9.209 -7.686 1.00 96.38 93 ASP A O 1
ATOM 775 N N . ARG A 1 94 ? 1.206 -7.161 -6.856 1.00 97.25 94 ARG A N 1
ATOM 776 C CA . ARG A 1 94 ? 1.304 -6.465 -8.141 1.00 97.25 94 ARG A CA 1
ATOM 777 C C . ARG A 1 94 ? 2.288 -5.308 -8.068 1.00 97.25 94 ARG A C 1
ATOM 779 O O . ARG A 1 94 ? 2.202 -4.464 -7.181 1.00 97.25 94 ARG A O 1
ATOM 786 N N . ILE A 1 95 ? 3.176 -5.233 -9.051 1.00 97.44 95 ILE A N 1
ATOM 787 C CA . ILE A 1 95 ? 4.151 -4.153 -9.200 1.00 97.44 95 ILE A CA 1
ATOM 788 C C . ILE A 1 95 ? 3.871 -3.436 -10.517 1.00 97.44 95 ILE A C 1
ATOM 790 O O . ILE A 1 95 ? 3.828 -4.070 -11.569 1.00 97.44 95 ILE A O 1
ATOM 794 N N . GLN A 1 96 ? 3.708 -2.117 -10.468 1.00 97.62 96 GLN A N 1
ATOM 795 C CA . GLN A 1 96 ? 3.696 -1.256 -11.644 1.00 97.62 96 GLN A CA 1
ATOM 796 C C . GLN A 1 96 ? 5.030 -0.514 -11.741 1.00 97.62 96 GLN A C 1
ATOM 798 O O . GLN A 1 96 ? 5.395 0.257 -10.854 1.00 97.62 96 GLN A O 1
ATOM 803 N N . LEU A 1 97 ? 5.737 -0.717 -12.844 1.00 96.88 97 LEU A N 1
ATOM 804 C CA . LEU A 1 97 ? 6.993 -0.057 -13.163 1.00 96.88 97 LEU A CA 1
ATOM 805 C C . LEU A 1 97 ? 6.783 0.883 -14.349 1.00 96.88 97 LEU A C 1
ATOM 807 O O . LEU A 1 97 ? 6.269 0.462 -15.378 1.00 96.88 97 LEU A O 1
ATOM 811 N N . THR A 1 98 ? 7.203 2.139 -14.227 1.00 96.00 98 THR A N 1
ATOM 812 C CA . THR A 1 98 ? 7.210 3.095 -15.347 1.00 96.00 98 THR A CA 1
ATOM 813 C C . THR A 1 98 ? 8.651 3.395 -15.762 1.00 96.00 98 THR A C 1
ATOM 815 O O . THR A 1 98 ? 9.450 3.771 -14.912 1.00 96.00 98 THR A O 1
ATOM 818 N N . VAL A 1 99 ? 9.009 3.205 -17.034 1.00 95.56 99 VAL A N 1
ATOM 819 C CA . VAL A 1 99 ? 10.394 3.308 -17.542 1.00 95.56 99 VAL A CA 1
ATOM 820 C C . VAL A 1 99 ? 10.451 3.884 -18.952 1.00 95.56 99 VAL A C 1
ATOM 822 O O . VAL A 1 99 ? 9.461 3.867 -19.670 1.00 95.56 99 VAL A O 1
ATOM 825 N N . ASP A 1 100 ? 11.623 4.370 -19.346 1.00 93.06 100 ASP A N 1
ATOM 826 C CA . ASP A 1 100 ? 11.903 4.828 -20.711 1.00 93.06 100 ASP A CA 1
ATOM 827 C C . ASP A 1 100 ? 12.269 3.661 -21.653 1.00 93.06 100 ASP A C 1
ATOM 829 O O . ASP A 1 100 ? 11.943 3.695 -22.831 1.00 93.06 100 ASP A O 1
ATOM 833 N N . ASP A 1 101 ? 12.888 2.594 -21.128 1.00 93.12 101 ASP A N 1
ATOM 834 C CA . ASP A 1 101 ? 13.245 1.376 -21.876 1.00 93.12 101 ASP A CA 1
ATOM 835 C C . ASP A 1 101 ? 12.613 0.123 -21.230 1.00 93.12 101 ASP A C 1
ATOM 837 O O . ASP A 1 101 ? 13.180 -0.465 -20.297 1.00 93.12 101 ASP A O 1
ATOM 841 N N . PRO A 1 102 ? 11.426 -0.313 -21.699 1.00 92.56 102 PRO A N 1
ATOM 842 C CA . PRO A 1 102 ? 10.759 -1.507 -21.185 1.00 92.56 102 PRO A CA 1
ATOM 843 C C . PRO A 1 102 ? 11.547 -2.810 -21.389 1.00 92.56 102 PRO A C 1
ATOM 845 O O . PRO A 1 102 ? 11.410 -3.733 -20.580 1.00 92.56 102 PRO A O 1
ATOM 848 N N . ILE A 1 103 ? 12.352 -2.915 -22.453 1.00 91.12 103 ILE A N 1
ATOM 849 C CA . ILE A 1 103 ? 13.097 -4.140 -22.780 1.00 91.12 103 ILE A CA 1
ATOM 850 C C . ILE A 1 103 ? 14.284 -4.282 -21.828 1.00 91.12 103 ILE A C 1
ATOM 852 O O . ILE A 1 103 ? 14.414 -5.320 -21.169 1.00 91.12 103 ILE A O 1
ATOM 856 N N . GLY A 1 104 ? 15.100 -3.234 -21.692 1.00 93.25 104 GLY A N 1
ATOM 857 C CA . GLY A 1 104 ? 16.221 -3.216 -20.752 1.00 93.25 104 GLY A CA 1
ATOM 858 C C . GLY A 1 104 ? 15.764 -3.383 -19.303 1.00 93.25 104 GLY A C 1
ATOM 859 O O . GLY A 1 104 ? 16.384 -4.128 -18.540 1.00 93.25 104 GLY A O 1
ATOM 860 N N . ALA A 1 105 ? 14.621 -2.796 -18.929 1.00 93.50 105 ALA A N 1
ATOM 861 C CA . ALA A 1 105 ? 14.030 -3.005 -17.609 1.00 93.50 105 ALA A CA 1
ATOM 862 C C . ALA A 1 105 ? 13.702 -4.484 -17.343 1.00 93.50 105 ALA A C 1
ATOM 864 O O . ALA A 1 105 ? 14.057 -5.010 -16.290 1.00 93.50 105 ALA A O 1
ATOM 865 N N . ARG A 1 106 ? 13.079 -5.193 -18.296 1.00 91.31 106 ARG A N 1
ATOM 866 C CA . ARG A 1 106 ? 12.775 -6.629 -18.142 1.00 91.31 106 ARG A CA 1
ATOM 867 C C . ARG A 1 106 ? 14.034 -7.484 -18.025 1.00 91.31 106 ARG A C 1
ATOM 869 O O . ARG A 1 106 ? 14.061 -8.399 -17.206 1.00 91.31 106 ARG A O 1
ATOM 876 N N . GLN A 1 107 ? 15.075 -7.178 -18.800 1.00 92.25 107 GLN A N 1
ATOM 877 C CA . GLN A 1 107 ? 16.361 -7.874 -18.694 1.00 92.25 107 GLN A CA 1
ATOM 878 C C . GLN A 1 107 ? 16.980 -7.682 -17.309 1.00 92.25 107 GLN A C 1
ATOM 880 O O . GLN A 1 107 ? 17.357 -8.661 -16.668 1.00 92.25 107 GLN A O 1
ATOM 885 N N . ARG A 1 108 ? 17.010 -6.446 -16.800 1.00 93.94 108 ARG A N 1
ATOM 886 C CA . ARG A 1 108 ? 17.502 -6.149 -15.447 1.00 93.94 108 ARG A CA 1
ATOM 887 C C . ARG A 1 108 ? 16.690 -6.848 -14.364 1.00 93.94 108 ARG A C 1
ATOM 889 O O . ARG A 1 108 ? 17.274 -7.345 -13.408 1.00 93.94 108 ARG A O 1
ATOM 896 N N . LEU A 1 109 ? 15.372 -6.943 -14.531 1.00 91.06 109 LEU A N 1
ATOM 897 C CA . LEU A 1 109 ? 14.497 -7.594 -13.556 1.00 91.06 109 LEU A CA 1
ATOM 898 C C . LEU A 1 109 ? 14.610 -9.117 -13.523 1.00 91.06 109 LEU A C 1
ATOM 900 O O . LEU A 1 109 ? 14.220 -9.715 -12.525 1.00 91.06 109 LEU A O 1
ATOM 904 N N . SER A 1 110 ? 15.191 -9.742 -14.550 1.00 89.62 110 SER A N 1
ATOM 905 C CA . SER A 1 110 ? 15.401 -11.197 -14.577 1.00 89.62 110 SER A CA 1
ATOM 906 C C . SER A 1 110 ? 16.273 -11.718 -13.425 1.00 89.62 110 SER A C 1
ATOM 908 O O . SER A 1 110 ? 16.185 -12.894 -13.080 1.00 89.62 110 SER A O 1
ATOM 910 N N . LYS A 1 111 ? 17.070 -10.844 -12.789 1.00 90.69 111 LYS A N 1
ATOM 911 C CA . LYS A 1 111 ? 17.882 -11.180 -11.610 1.00 90.69 111 LYS A CA 1
ATOM 912 C C . LYS A 1 111 ? 17.069 -11.344 -10.320 1.00 90.69 111 LYS A C 1
ATOM 914 O O . LYS A 1 111 ? 17.599 -11.868 -9.345 1.00 90.69 111 LYS A O 1
ATOM 919 N N . PHE A 1 112 ? 15.811 -10.893 -10.289 1.00 89.69 112 PHE A N 1
ATOM 920 C CA . PHE A 1 112 ? 14.941 -11.016 -9.119 1.00 89.69 112 PHE A CA 1
ATOM 921 C C . PHE A 1 112 ? 13.968 -12.179 -9.276 1.00 89.69 11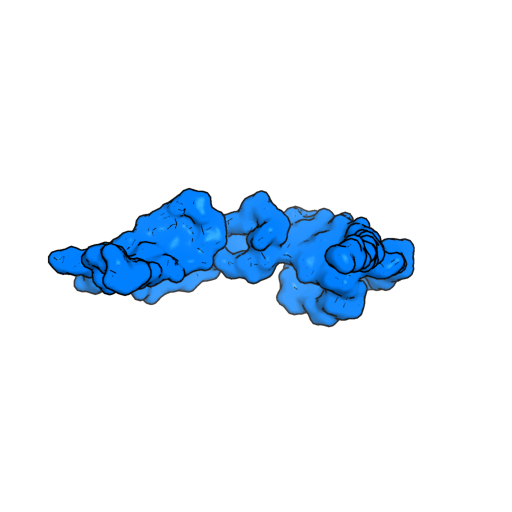2 PHE A C 1
ATOM 923 O O . PHE A 1 112 ? 13.359 -12.372 -10.329 1.00 89.69 112 PHE A O 1
ATOM 930 N N . ASN A 1 113 ? 13.758 -12.919 -8.190 1.00 89.31 113 ASN A N 1
ATOM 931 C CA . ASN A 1 113 ? 12.712 -13.930 -8.144 1.00 89.31 113 ASN A CA 1
ATOM 932 C C . ASN A 1 113 ? 11.348 -13.262 -7.915 1.00 89.31 113 ASN A C 1
ATOM 934 O O . ASN A 1 113 ? 10.938 -13.044 -6.779 1.00 89.31 113 ASN A O 1
ATOM 938 N N . LEU A 1 114 ? 10.658 -12.941 -9.008 1.00 91.31 114 LEU A N 1
ATOM 939 C CA . LEU A 1 114 ? 9.305 -12.371 -9.005 1.00 91.31 114 LEU A CA 1
ATOM 940 C C . LEU A 1 114 ? 8.246 -13.398 -9.415 1.00 91.31 114 LEU A C 1
ATOM 942 O O . LEU A 1 114 ? 7.200 -13.050 -9.964 1.00 91.31 114 LEU A O 1
ATOM 946 N N . SER A 1 115 ? 8.515 -14.682 -9.165 1.00 91.25 115 SER A N 1
ATOM 947 C CA . SER A 1 115 ? 7.561 -15.749 -9.451 1.00 91.25 115 SER A CA 1
ATOM 948 C C . SER A 1 115 ? 6.256 -15.528 -8.684 1.00 91.25 115 SER A C 1
ATOM 950 O O . SER A 1 115 ? 6.252 -15.313 -7.473 1.00 91.25 115 SER A O 1
ATOM 952 N N . GLY A 1 116 ? 5.134 -15.550 -9.404 1.00 92.56 116 GLY A N 1
ATOM 953 C CA . GLY A 1 116 ? 3.810 -15.298 -8.836 1.00 92.56 116 GLY A CA 1
ATOM 954 C C . GLY A 1 116 ? 3.488 -13.826 -8.551 1.00 92.56 116 GLY A C 1
ATOM 955 O O . GLY A 1 116 ? 2.368 -13.545 -8.129 1.00 92.56 116 GLY A O 1
ATOM 956 N N . VAL A 1 117 ? 4.408 -12.889 -8.809 1.00 96.06 117 VAL A N 1
ATOM 957 C CA . VAL A 1 117 ? 4.159 -11.441 -8.732 1.00 96.06 117 VAL A CA 1
ATOM 958 C C . VAL A 1 117 ? 3.695 -10.935 -10.099 1.00 96.06 117 VAL A C 1
ATOM 960 O O . VAL A 1 117 ? 4.318 -11.189 -11.129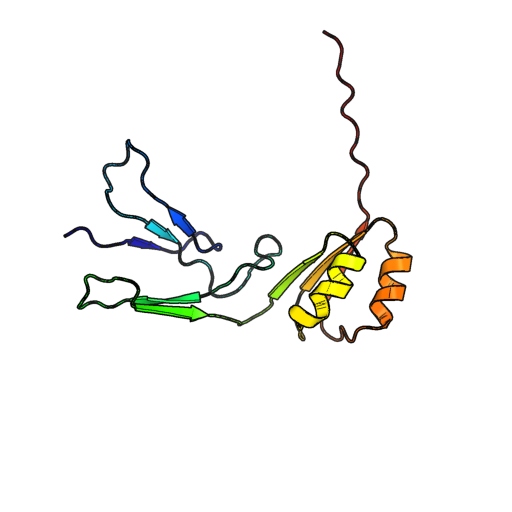 1.00 96.06 117 VAL A O 1
ATOM 963 N N . SER A 1 118 ? 2.602 -10.176 -10.129 1.00 96.19 118 SER A N 1
ATOM 964 C CA . SER A 1 118 ? 2.103 -9.540 -11.348 1.00 96.19 118 SER A CA 1
ATOM 965 C C . SER A 1 118 ? 2.900 -8.268 -11.648 1.00 96.19 118 SER A C 1
ATOM 967 O O . SER A 1 118 ? 2.622 -7.213 -11.077 1.00 96.19 118 SER A O 1
ATOM 969 N N . LEU A 1 119 ? 3.857 -8.338 -12.573 1.00 95.31 119 LEU A N 1
ATOM 970 C CA . LEU A 1 119 ? 4.651 -7.187 -13.011 1.00 95.31 119 LEU A CA 1
ATOM 971 C C . LEU A 1 119 ? 4.048 -6.513 -14.256 1.00 95.31 119 LEU A C 1
ATOM 973 O O . LEU A 1 119 ? 3.944 -7.121 -15.320 1.00 95.31 119 LEU A O 1
ATOM 977 N N . GLU A 1 120 ? 3.723 -5.229 -14.143 1.00 95.56 120 GLU A N 1
ATOM 978 C CA . GLU A 1 120 ? 3.275 -4.378 -15.245 1.00 95.56 120 GLU A CA 1
ATOM 979 C C . GLU A 1 120 ? 4.334 -3.313 -15.553 1.00 95.56 120 GLU A C 1
ATOM 981 O O . GLU A 1 120 ? 4.562 -2.409 -14.754 1.00 95.56 120 GLU A O 1
ATOM 986 N N . VAL A 1 121 ? 4.975 -3.408 -16.721 1.00 95.12 121 VAL A N 1
ATOM 987 C CA . VAL A 1 121 ? 5.970 -2.429 -17.188 1.00 95.12 121 VAL A CA 1
ATOM 988 C C . VAL A 1 121 ? 5.308 -1.489 -18.192 1.00 95.12 121 VAL A C 1
ATOM 990 O O . VAL A 1 121 ? 4.838 -1.943 -19.235 1.00 95.12 121 VAL A O 1
ATOM 993 N N . ARG A 1 122 ? 5.268 -0.195 -17.875 1.00 93.88 122 ARG A N 1
ATOM 994 C CA . ARG A 1 122 ? 4.725 0.880 -18.710 1.00 93.88 122 ARG A CA 1
ATOM 995 C C . ARG A 1 122 ? 5.849 1.761 -19.236 1.00 93.88 122 ARG A C 1
ATOM 997 O O . ARG A 1 122 ? 6.765 2.110 -18.494 1.00 93.88 122 ARG A O 1
ATOM 1004 N N . GLU A 1 123 ? 5.744 2.144 -20.497 1.00 93.44 123 GLU A N 1
ATOM 1005 C CA . GLU A 1 123 ? 6.624 3.142 -21.096 1.00 93.44 123 GLU A CA 1
ATOM 1006 C C . GLU A 1 123 ? 6.208 4.550 -20.643 1.00 93.44 123 GLU A C 1
ATOM 1008 O O . GLU A 1 123 ? 5.010 4.844 -20.535 1.00 93.44 123 GLU A O 1
ATOM 1013 N N . LYS A 1 124 ? 7.172 5.427 -20.345 1.00 90.06 124 LYS A N 1
ATOM 1014 C CA . LYS A 1 124 ? 6.879 6.843 -20.101 1.00 90.06 124 LYS A CA 1
ATOM 1015 C C . LYS A 1 124 ? 6.379 7.475 -21.392 1.00 90.06 124 LYS A C 1
ATOM 1017 O O . LYS A 1 124 ? 7.083 7.518 -22.392 1.00 90.06 124 LYS A O 1
ATOM 1022 N N . VAL A 1 125 ? 5.174 8.030 -21.346 1.00 83.56 125 VAL A N 1
ATOM 1023 C CA . VAL A 1 125 ? 4.668 8.849 -22.446 1.00 83.56 125 VAL A CA 1
ATOM 1024 C C . VAL A 1 125 ? 5.314 10.236 -22.340 1.00 83.56 125 VAL A C 1
ATOM 1026 O O . VAL A 1 125 ? 5.229 10.842 -21.267 1.00 83.56 125 VAL A O 1
ATOM 1029 N N . PRO A 1 126 ? 5.950 10.763 -23.404 1.00 74.62 126 PRO A N 1
ATOM 1030 C CA . PRO A 1 126 ? 6.490 12.118 -23.396 1.00 74.62 126 PRO A CA 1
ATOM 1031 C C . PRO A 1 126 ? 5.377 13.128 -23.105 1.00 74.62 126 PRO A C 1
ATOM 1033 O O . PRO A 1 126 ? 4.312 13.072 -23.724 1.00 74.62 126 PRO A O 1
ATOM 1036 N N . GLU A 1 127 ? 5.611 14.072 -22.191 1.00 72.62 127 GLU A N 1
ATOM 1037 C CA . GLU A 1 127 ? 4.674 15.177 -21.988 1.00 72.62 127 GLU A CA 1
ATOM 1038 C C . GLU A 1 127 ? 4.547 15.975 -23.292 1.00 72.62 127 GLU A C 1
ATOM 1040 O O . GLU A 1 127 ? 5.497 16.616 -23.754 1.00 72.62 127 GLU A O 1
ATOM 1045 N N . LEU A 1 128 ? 3.355 15.954 -23.891 1.00 63.56 128 LEU A N 1
ATOM 1046 C CA . LEU A 1 128 ? 3.002 16.887 -24.951 1.00 63.56 128 LEU A CA 1
ATOM 1047 C C . LEU A 1 128 ? 3.052 18.291 -24.345 1.00 63.56 128 LEU A C 1
ATOM 1049 O O . LEU A 1 128 ? 2.161 18.680 -23.588 1.00 63.56 128 LEU A O 1
ATOM 1053 N N . LYS A 1 129 ? 4.101 19.060 -24.661 1.00 60.06 129 LYS A N 1
ATOM 1054 C CA . LYS A 1 129 ? 4.160 20.484 -24.322 1.00 60.06 129 LYS A CA 1
ATOM 1055 C C . LYS A 1 129 ? 2.919 21.142 -24.916 1.00 60.06 129 LYS A C 1
ATOM 1057 O O . LYS A 1 129 ? 2.819 21.273 -26.134 1.00 60.06 129 LYS A O 1
ATOM 1062 N N . GLN A 1 130 ? 1.971 21.540 -24.068 1.00 56.53 130 GLN A N 1
ATOM 1063 C CA . GLN A 1 130 ? 0.834 22.339 -24.506 1.00 56.53 130 GLN A CA 1
ATOM 1064 C C . GLN A 1 130 ? 1.390 23.620 -25.129 1.00 56.53 130 GLN A C 1
ATOM 1066 O O . GLN A 1 130 ? 1.963 24.466 -24.438 1.00 56.53 130 GLN A O 1
ATOM 1071 N N . ALA A 1 131 ? 1.276 23.732 -26.451 1.00 55.75 131 ALA A N 1
ATOM 1072 C CA . ALA A 1 131 ? 1.593 24.955 -27.158 1.00 55.75 131 ALA A CA 1
ATOM 1073 C C . ALA A 1 131 ? 0.689 26.055 -26.590 1.00 55.75 131 ALA A C 1
ATOM 1075 O O . ALA A 1 131 ? -0.535 25.995 -26.713 1.00 55.75 131 ALA A O 1
ATOM 1076 N N . ARG A 1 132 ? 1.287 27.040 -25.913 1.00 59.06 132 ARG A N 1
ATOM 1077 C CA . ARG A 1 132 ? 0.575 28.254 -25.518 1.00 59.06 132 ARG A CA 1
ATOM 1078 C C . ARG A 1 132 ? 0.088 28.925 -26.798 1.00 59.06 132 ARG A C 1
ATOM 1080 O O . ARG A 1 132 ? 0.909 29.380 -27.587 1.00 59.06 132 ARG A O 1
ATOM 1087 N N . ILE A 1 133 ? -1.225 28.975 -26.994 1.00 57.81 133 ILE A N 1
ATOM 1088 C CA . ILE A 1 133 ? -1.836 29.820 -28.020 1.00 57.81 133 ILE A CA 1
ATOM 1089 C C . ILE A 1 133 ? -1.578 31.272 -27.577 1.00 57.81 133 ILE A C 1
ATOM 1091 O O . ILE A 1 133 ? -2.014 31.634 -26.478 1.00 57.81 133 ILE A O 1
ATOM 1095 N N . PRO A 1 134 ? -0.817 32.084 -28.335 1.00 65.50 134 PRO A N 1
ATOM 1096 C CA . PRO A 1 134 ? -0.647 33.493 -28.007 1.00 65.50 134 PRO A CA 1
ATOM 1097 C C . PRO A 1 134 ? -2.008 34.199 -28.081 1.00 65.50 134 PRO A C 1
ATOM 1099 O O . PRO A 1 134 ? -2.788 33.941 -28.998 1.00 65.50 134 PRO A O 1
ATOM 1102 N N . LYS A 1 135 ? -2.293 35.023 -27.068 1.00 60.44 135 LYS A N 1
ATOM 1103 C CA . LYS A 1 135 ? -3.461 35.912 -27.026 1.00 60.44 135 LYS A CA 1
ATOM 1104 C C . LYS A 1 135 ? -3.302 37.064 -28.006 1.00 60.44 135 LYS A C 1
ATOM 1106 O O . LYS A 1 135 ? -2.151 37.535 -28.144 1.00 60.44 135 LYS A O 1
#

Secondary structure (DSSP, 8-state):
----EEE-S-SS-EEEPPPTT-S--S-EEE---SS--SGGGTT--EEEEEEEGGGTTEEEEEEEE--S--EEEESSHHHHHHHHHHH---TT-EEEEEES-HHHHHHHHTTS--TT-EEEEEEPPP---------

Sequence (135 aa):
ADIPVYTGHYHRPQKLWGTAHDRRRFPVQYVGSPYQTSMSEAHEDKFLLVLNANKNWTVEEEIPMQIGRRHYIAKSIDELEEKILKWEPCVGDRIQLTVDDPIGARQRLSKFNLSGVSLEVREKVPELKQARIPK

Foldseek 3Di:
DQAEAEDEDAQAWDWDQDDPPDPRRHIHTDQHDLADPDQVCAPGWHWDFDFDVVVRRDTPDTHTHPDAEHHHEDAELVRCVVCCVVVVHDARYEYEYEYQDQVVSVVVCVVDDCVNYHYHYHYDDPPPPPPPDDD